Protein AF-A0A929M5P2-F1 (afdb_monomer_lite)

Radius of gyration: 22.03 Å; chains: 1; bounding box: 52×25×44 Å

Structure (mmCIF, N/CA/C/O backbone):
data_AF-A0A929M5P2-F1
#
_entry.id   AF-A0A929M5P2-F1
#
loop_
_atom_site.group_PDB
_atom_site.id
_atom_site.type_symbol
_atom_site.label_atom_id
_atom_site.label_alt_id
_atom_site.label_comp_id
_atom_site.label_asym_id
_atom_site.label_entity_id
_atom_site.label_seq_id
_atom_site.pdbx_PDB_ins_code
_atom_site.Cartn_x
_atom_site.Cartn_y
_atom_site.Cartn_z
_atom_site.occupancy
_atom_site.B_iso_or_equiv
_atom_site.auth_seq_id
_atom_site.auth_comp_id
_atom_site.auth_asym_id
_atom_site.auth_atom_id
_atom_site.pdbx_PDB_model_num
ATOM 1 N N . MET A 1 1 ? -3.667 10.715 17.740 1.00 73.12 1 MET A N 1
ATOM 2 C CA . MET A 1 1 ? -4.540 11.199 16.650 1.00 73.12 1 MET A CA 1
ATOM 3 C C . MET A 1 1 ? -5.977 11.002 17.093 1.00 73.12 1 MET A C 1
ATOM 5 O O . MET A 1 1 ? -6.286 9.920 17.575 1.00 73.12 1 MET A O 1
ATOM 9 N N . THR A 1 2 ? -6.819 12.026 16.980 1.00 85.94 2 THR A N 1
ATOM 10 C CA . THR A 1 2 ? -8.232 11.945 17.373 1.00 85.94 2 THR A CA 1
ATOM 11 C C . THR A 1 2 ? -9.083 12.153 16.132 1.00 85.94 2 THR A C 1
ATOM 13 O O . THR A 1 2 ? -8.959 13.184 15.480 1.00 85.94 2 THR A O 1
ATOM 16 N N . ILE A 1 3 ? -9.933 11.179 15.815 1.00 87.75 3 ILE A N 1
ATOM 17 C CA . ILE A 1 3 ? -10.867 11.234 14.687 1.00 87.75 3 ILE A CA 1
ATOM 18 C C . ILE A 1 3 ? -12.271 11.337 15.274 1.00 87.75 3 ILE A C 1
ATOM 20 O O . ILE A 1 3 ? -12.622 10.580 16.182 1.00 87.75 3 ILE A O 1
ATOM 24 N N . ARG A 1 4 ? -13.060 12.304 14.799 1.00 93.62 4 ARG A N 1
ATOM 25 C CA . ARG A 1 4 ? -14.478 12.388 15.161 1.00 93.62 4 ARG A CA 1
ATOM 26 C C . ARG A 1 4 ? -15.251 11.440 14.262 1.00 93.62 4 ARG A C 1
ATOM 28 O O . ARG A 1 4 ? -15.104 11.507 13.050 1.00 93.62 4 ARG A O 1
ATOM 35 N N . LEU A 1 5 ? -16.056 10.595 14.888 1.00 93.19 5 LEU A N 1
ATOM 36 C CA . LEU A 1 5 ? -16.938 9.646 14.228 1.00 93.19 5 LEU A CA 1
ATOM 37 C C . LEU A 1 5 ? -18.360 9.929 14.691 1.00 93.19 5 LEU A C 1
ATOM 39 O O . LEU A 1 5 ? -18.574 10.260 15.864 1.00 93.19 5 LEU A O 1
ATOM 43 N N . ASN A 1 6 ? -19.320 9.779 13.789 1.00 97.38 6 ASN A N 1
ATOM 44 C CA . ASN A 1 6 ? -20.720 9.734 14.174 1.00 97.38 6 ASN A CA 1
ATOM 45 C C . ASN A 1 6 ? -21.050 8.396 14.871 1.00 97.38 6 ASN A C 1
ATOM 47 O O . ASN A 1 6 ? -20.218 7.486 14.973 1.00 97.38 6 ASN A O 1
ATOM 51 N N . SER A 1 7 ? -22.262 8.295 15.414 1.00 97.06 7 SER A N 1
ATOM 52 C CA . SER A 1 7 ? -22.692 7.121 16.180 1.00 97.06 7 SER A CA 1
ATOM 53 C C . SER A 1 7 ? -22.672 5.830 15.356 1.00 97.06 7 SER A C 1
ATOM 55 O O . SER A 1 7 ? -22.271 4.787 15.878 1.00 97.06 7 SER A O 1
ATOM 57 N N . ASP A 1 8 ? -23.041 5.905 14.078 1.00 97.62 8 ASP A N 1
ATOM 58 C CA . ASP A 1 8 ? -23.161 4.746 13.192 1.00 97.62 8 ASP A CA 1
ATOM 59 C C . ASP A 1 8 ? -21.783 4.237 12.762 1.00 97.62 8 ASP A C 1
ATOM 61 O O . ASP A 1 8 ? -21.490 3.048 12.892 1.00 97.62 8 ASP A O 1
ATOM 65 N N . GLU A 1 9 ? -20.886 5.143 12.363 1.00 96.38 9 GLU A N 1
ATOM 66 C CA . GLU A 1 9 ? -19.481 4.842 12.057 1.00 96.38 9 GLU A CA 1
ATOM 67 C C . GLU A 1 9 ? -18.790 4.175 13.249 1.00 96.38 9 GLU A C 1
ATOM 69 O O . GLU A 1 9 ? -18.117 3.150 13.111 1.00 96.38 9 GLU A O 1
ATOM 74 N N . LYS A 1 10 ? -18.991 4.728 14.451 1.00 94.88 10 LYS A N 1
ATOM 75 C CA . LYS A 1 10 ? -18.419 4.181 15.682 1.00 94.88 10 LYS A CA 1
ATOM 76 C C . LYS A 1 10 ? -18.978 2.793 15.990 1.00 94.88 10 LYS A C 1
ATOM 78 O O . LYS A 1 10 ? -18.225 1.927 16.435 1.00 94.88 10 LYS A O 1
ATOM 83 N N . SER A 1 11 ? -20.276 2.577 15.779 1.00 96.56 11 SER A N 1
ATOM 84 C CA . SER A 1 11 ? -20.912 1.271 15.971 1.00 96.56 11 SER A CA 1
ATOM 85 C C . SER A 1 11 ? -20.321 0.228 15.019 1.00 96.56 11 SER A C 1
ATOM 87 O O . SER A 1 11 ? -19.858 -0.824 15.463 1.00 96.56 11 SER A O 1
ATOM 89 N N . LEU A 1 12 ? -20.232 0.563 13.730 1.00 96.69 12 LEU A N 1
ATOM 90 C CA . LEU A 1 12 ? -19.727 -0.326 12.688 1.00 96.69 12 LEU A CA 1
ATOM 91 C C . LEU A 1 12 ? -18.259 -0.712 12.910 1.00 96.69 12 LEU A C 1
ATOM 93 O O . LEU A 1 12 ? -17.927 -1.898 12.913 1.00 96.69 12 LEU A O 1
ATOM 97 N N . ILE A 1 13 ? -17.390 0.275 13.156 1.00 95.06 13 ILE A N 1
ATOM 98 C CA . ILE A 1 13 ? -15.954 0.047 13.380 1.00 95.06 13 ILE A CA 1
ATOM 99 C C . ILE A 1 13 ? -15.733 -0.856 14.596 1.00 95.06 13 ILE A C 1
ATOM 101 O O . ILE A 1 13 ? -14.926 -1.784 14.544 1.00 95.06 13 ILE A O 1
ATOM 105 N N . ASN A 1 14 ? -16.466 -0.623 15.688 1.00 94.38 14 ASN A N 1
ATOM 106 C CA . ASN A 1 14 ? -16.331 -1.436 16.895 1.00 94.38 14 ASN A CA 1
ATOM 107 C C . ASN A 1 14 ? -16.879 -2.855 16.709 1.00 94.38 14 ASN A C 1
ATOM 109 O O . ASN A 1 14 ? -16.273 -3.804 17.207 1.00 94.38 14 ASN A O 1
ATOM 113 N N . ALA A 1 15 ? -18.000 -3.013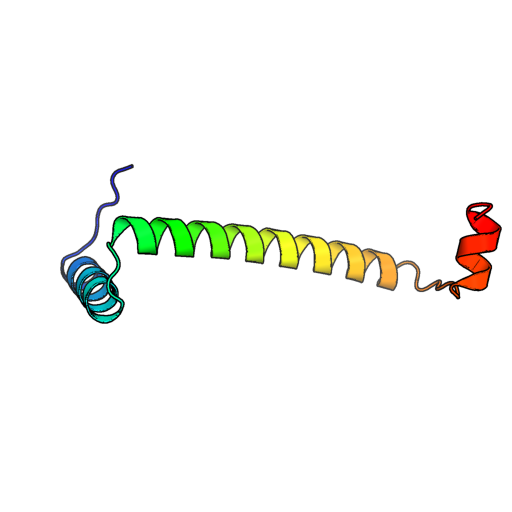 16.000 1.00 96.44 15 ALA A N 1
ATOM 114 C CA . ALA A 1 15 ? -18.565 -4.324 15.698 1.00 96.44 15 ALA A CA 1
ATOM 115 C C . ALA A 1 15 ? -17.596 -5.159 14.852 1.00 96.44 15 ALA A C 1
ATOM 117 O O . ALA A 1 15 ? -17.301 -6.299 15.211 1.00 96.44 15 ALA A O 1
ATOM 118 N N . TYR A 1 16 ? -17.032 -4.565 13.796 1.00 95.94 16 TYR A N 1
ATOM 119 C CA . TYR A 1 16 ? -16.006 -5.205 12.979 1.00 95.94 16 TYR A CA 1
ATOM 120 C C . TYR A 1 16 ? -14.790 -5.581 13.830 1.00 95.94 16 TYR A C 1
ATOM 122 O O . TYR A 1 16 ? -14.399 -6.745 13.885 1.00 95.94 16 TYR A O 1
ATOM 130 N N . ALA A 1 17 ? -14.229 -4.620 14.570 1.00 95.06 17 ALA A N 1
ATOM 131 C CA . ALA A 1 17 ? -13.052 -4.856 15.398 1.00 95.06 17 ALA A CA 1
ATOM 132 C C . ALA A 1 17 ? -13.261 -6.024 16.382 1.00 95.06 17 ALA A C 1
ATOM 134 O O . ALA A 1 17 ? -12.397 -6.891 16.507 1.00 95.06 17 ALA A O 1
ATOM 135 N N . LYS A 1 18 ? -14.449 -6.110 16.997 1.00 95.06 18 LYS A N 1
ATOM 136 C CA . LYS A 1 18 ? -14.827 -7.204 17.899 1.00 95.06 18 LYS A CA 1
ATOM 137 C C . LYS A 1 18 ? -14.892 -8.561 17.195 1.00 95.06 18 LYS A C 1
ATOM 139 O O . LYS A 1 18 ? -14.368 -9.529 17.738 1.00 95.06 18 LYS A O 1
ATOM 144 N N . VAL A 1 19 ? -15.524 -8.643 16.022 1.00 96.62 19 VAL A N 1
ATOM 145 C CA . VAL A 1 19 ? -15.641 -9.895 15.246 1.00 96.62 19 VAL A CA 1
ATOM 146 C C . VAL A 1 19 ? -14.264 -10.448 14.879 1.00 96.62 19 VAL A C 1
ATOM 148 O O . VAL A 1 19 ? -14.049 -11.654 14.953 1.00 96.62 19 VAL A O 1
ATOM 151 N N . PHE A 1 20 ? -13.318 -9.570 14.547 1.00 93.25 20 PHE A N 1
ATOM 152 C CA . PHE A 1 20 ? -11.979 -9.953 14.096 1.00 93.25 20 PHE A CA 1
ATOM 153 C C . PHE A 1 20 ? -10.909 -9.911 15.198 1.00 93.25 20 PHE A C 1
ATOM 155 O O . PHE A 1 20 ? -9.720 -9.991 14.900 1.00 93.25 20 PHE A O 1
ATOM 162 N N . GLY A 1 21 ? -11.306 -9.778 16.469 1.00 95.44 21 GLY A N 1
ATOM 163 C CA . GLY A 1 21 ? -10.374 -9.806 17.602 1.00 95.44 21 GLY A CA 1
ATOM 164 C C . GLY A 1 21 ? -9.312 -8.699 17.569 1.00 95.44 21 GLY A C 1
ATOM 165 O O . GLY A 1 21 ? -8.195 -8.899 18.039 1.00 95.44 21 GLY A O 1
ATOM 166 N N . THR A 1 22 ? -9.639 -7.540 16.998 1.00 95.69 22 THR A N 1
ATOM 167 C CA . THR A 1 22 ? -8.747 -6.380 16.889 1.00 95.69 22 THR A CA 1
ATOM 168 C C . THR A 1 22 ? -9.332 -5.165 17.612 1.00 95.69 22 THR A C 1
ATOM 170 O O . THR A 1 22 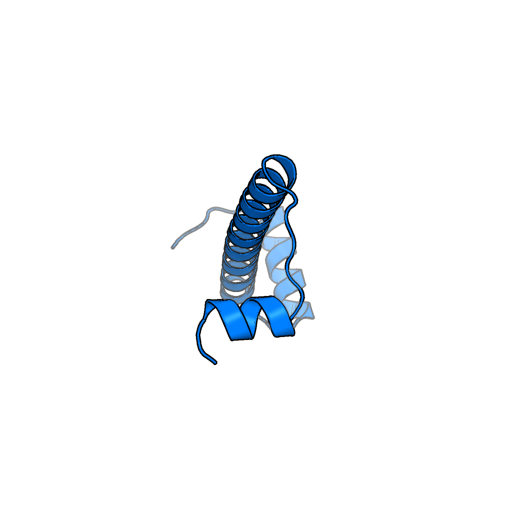? -10.452 -5.191 18.121 1.00 95.69 22 THR A O 1
ATOM 173 N N . THR A 1 23 ? -8.573 -4.076 17.684 1.00 95.19 23 THR A N 1
ATOM 174 C CA . THR A 1 23 ? -9.063 -2.786 18.186 1.00 95.19 23 THR A CA 1
ATOM 175 C C . THR A 1 23 ? -9.382 -1.839 17.035 1.00 95.19 23 THR A C 1
ATOM 177 O O . THR A 1 23 ? -8.782 -1.923 15.963 1.00 95.19 23 THR A O 1
ATOM 180 N N . ALA A 1 24 ? -10.273 -0.872 17.272 1.00 92.62 24 ALA A N 1
ATOM 181 C CA . ALA A 1 24 ? -10.561 0.184 16.302 1.00 92.62 24 ALA A CA 1
ATOM 182 C C . ALA A 1 24 ? -9.276 0.900 15.840 1.00 92.62 24 ALA A C 1
ATOM 184 O O . ALA A 1 24 ? -9.085 1.129 14.654 1.00 92.62 24 ALA A O 1
ATOM 185 N N . SER A 1 25 ? -8.346 1.193 16.754 1.00 92.81 25 SER A N 1
ATOM 186 C CA . SER A 1 25 ? -7.074 1.841 16.410 1.00 92.81 25 SER A CA 1
ATOM 187 C C . SER A 1 25 ? -6.173 0.975 15.528 1.00 92.81 25 SER A C 1
ATOM 189 O O . SER A 1 25 ? -5.543 1.501 14.613 1.00 92.81 25 SER A O 1
ATOM 191 N N . GLN A 1 26 ? -6.104 -0.335 15.776 1.00 95.00 26 GLN A N 1
ATOM 192 C CA . GLN A 1 26 ? -5.341 -1.257 14.929 1.00 95.00 26 GLN A CA 1
ATOM 193 C C . GLN A 1 26 ? -5.961 -1.379 13.538 1.00 95.00 26 GLN A C 1
ATOM 195 O O . GLN A 1 26 ? -5.228 -1.310 12.554 1.00 95.00 26 GLN A O 1
ATOM 200 N N . LEU A 1 27 ? -7.291 -1.487 13.460 1.00 93.94 27 LEU A N 1
ATOM 201 C CA . LEU A 1 27 ? -8.023 -1.500 12.197 1.00 93.94 27 LEU A CA 1
ATOM 202 C C . LEU A 1 27 ? -7.751 -0.229 11.387 1.00 93.94 27 LEU A C 1
ATOM 204 O O . LEU A 1 27 ? -7.327 -0.320 10.240 1.00 93.94 27 LEU A O 1
ATOM 208 N N . MET A 1 28 ? -7.920 0.946 12.002 1.00 92.62 28 MET A N 1
ATOM 209 C CA . MET A 1 28 ? -7.688 2.229 11.332 1.00 92.62 28 MET A CA 1
ATOM 210 C C . MET A 1 28 ? -6.236 2.378 10.876 1.00 92.62 28 MET A C 1
ATOM 212 O O . MET A 1 28 ? -5.993 2.825 9.759 1.00 92.62 28 MET A O 1
ATOM 216 N N . ARG A 1 29 ? -5.264 1.981 11.710 1.00 94.81 29 ARG A N 1
ATOM 217 C CA . ARG A 1 29 ? -3.842 2.014 11.338 1.00 94.81 29 ARG A CA 1
ATOM 218 C C . ARG A 1 29 ? -3.574 1.128 10.127 1.00 94.81 29 ARG A C 1
ATOM 220 O O . ARG A 1 29 ? -2.904 1.575 9.206 1.00 94.81 29 ARG A O 1
ATOM 227 N N . LYS A 1 30 ? -4.079 -0.107 10.145 1.00 95.19 30 LYS A N 1
ATOM 228 C CA . LYS A 1 30 ? -3.879 -1.070 9.063 1.00 95.19 30 LYS A CA 1
ATOM 229 C C . LYS A 1 30 ? -4.493 -0.560 7.758 1.00 95.19 30 LYS A C 1
ATOM 231 O O . LYS A 1 30 ? -3.761 -0.398 6.795 1.00 95.19 30 LYS A O 1
ATOM 236 N N . ALA A 1 31 ? -5.775 -0.199 7.780 1.00 94.50 31 ALA A N 1
ATOM 237 C CA . ALA A 1 31 ? -6.474 0.307 6.600 1.00 94.50 31 ALA A CA 1
ATOM 238 C C . ALA A 1 31 ? -5.811 1.568 6.019 1.00 94.50 31 ALA A C 1
ATOM 240 O O . ALA A 1 31 ? -5.727 1.724 4.808 1.00 94.50 31 ALA A O 1
ATOM 241 N N . THR A 1 32 ? -5.303 2.461 6.878 1.00 95.88 32 THR A N 1
ATOM 242 C CA . THR A 1 32 ? -4.585 3.659 6.414 1.00 95.88 32 THR A CA 1
ATOM 243 C C . THR A 1 32 ? -3.279 3.300 5.706 1.00 95.88 32 THR A C 1
ATOM 245 O O . THR A 1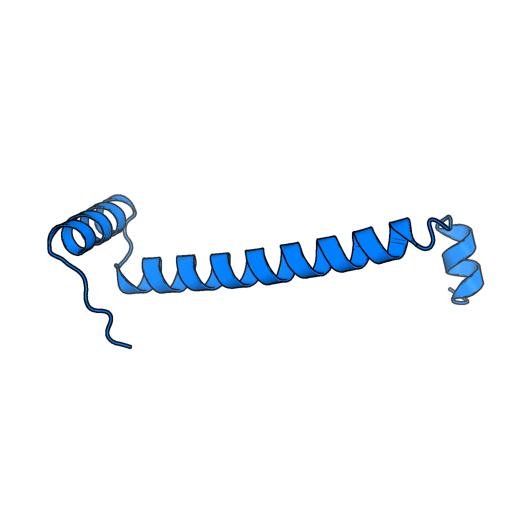 32 ? -2.972 3.907 4.689 1.00 95.88 32 THR A O 1
ATOM 248 N N . LEU A 1 33 ? -2.507 2.344 6.234 1.00 97.94 33 LEU A N 1
ATOM 249 C CA . LEU A 1 33 ? -1.249 1.924 5.610 1.00 97.94 33 LEU A CA 1
ATOM 250 C C . LEU A 1 33 ? -1.493 1.196 4.287 1.00 97.94 33 LEU A C 1
ATOM 252 O O . LEU A 1 33 ? -0.859 1.554 3.305 1.00 97.94 33 LEU A O 1
ATOM 256 N N . GLU A 1 34 ? -2.459 0.276 4.245 1.00 98.31 34 GLU A N 1
ATOM 257 C CA . GLU A 1 34 ? -2.851 -0.428 3.014 1.00 98.31 34 GLU A CA 1
ATOM 258 C C . GLU A 1 34 ? -3.294 0.568 1.933 1.00 98.31 34 GLU A C 1
ATOM 260 O O . GLU A 1 34 ? -2.798 0.530 0.816 1.00 98.31 34 GLU A O 1
ATOM 265 N N . MET A 1 35 ? -4.121 1.560 2.283 1.00 98.00 35 MET A N 1
ATOM 266 C CA . MET A 1 35 ? -4.523 2.610 1.340 1.00 98.00 35 MET A CA 1
ATOM 267 C C . MET A 1 35 ? -3.333 3.444 0.836 1.00 98.00 35 MET A C 1
ATOM 269 O O . MET A 1 35 ? -3.338 3.904 -0.305 1.00 98.00 35 MET A O 1
ATOM 273 N N . ILE A 1 36 ? -2.329 3.710 1.677 1.00 98.19 36 ILE A N 1
ATOM 274 C CA . ILE A 1 36 ? -1.122 4.433 1.252 1.00 98.19 36 ILE A CA 1
ATOM 275 C C . ILE A 1 36 ? -0.307 3.573 0.280 1.00 98.19 36 ILE A C 1
ATOM 277 O O . ILE A 1 36 ? 0.107 4.090 -0.755 1.00 98.19 36 ILE A O 1
ATOM 281 N N . GLU A 1 37 ? -0.103 2.294 0.596 1.00 98.50 37 GLU A N 1
ATOM 282 C CA . GLU A 1 37 ? 0.612 1.334 -0.252 1.00 98.50 37 GLU A CA 1
ATOM 283 C C . GLU A 1 37 ? -0.083 1.172 -1.608 1.00 98.50 37 GLU A C 1
ATOM 285 O O . GLU A 1 37 ? 0.554 1.406 -2.629 1.00 98.50 37 GLU A O 1
ATOM 290 N N . ASP A 1 38 ? -1.401 0.951 -1.630 1.00 98.56 38 ASP A N 1
ATOM 291 C CA . ASP A 1 38 ? -2.190 0.837 -2.864 1.00 98.56 38 ASP A CA 1
ATOM 292 C C . ASP A 1 38 ? -2.021 2.065 -3.775 1.00 98.56 38 ASP A C 1
ATOM 294 O O . ASP A 1 38 ? -1.902 1.947 -4.995 1.00 98.56 38 ASP A O 1
ATOM 298 N N . ASN A 1 39 ? -1.989 3.269 -3.192 1.00 98.56 39 ASN A N 1
ATOM 299 C CA . ASN A 1 39 ? -1.789 4.502 -3.955 1.00 98.56 39 ASN A CA 1
ATOM 300 C C . ASN A 1 39 ? -0.364 4.623 -4.513 1.00 98.56 39 ASN A C 1
ATOM 302 O O . ASN A 1 39 ? -0.181 5.141 -5.618 1.00 98.56 39 ASN A O 1
ATOM 306 N N . ILE A 1 40 ? 0.643 4.187 -3.753 1.00 98.50 40 ILE A N 1
ATOM 307 C CA . ILE A 1 40 ? 2.039 4.175 -4.202 1.00 98.50 40 ILE A CA 1
ATOM 308 C C . ILE A 1 40 ? 2.206 3.158 -5.333 1.00 98.50 40 ILE A C 1
ATOM 310 O O . ILE A 1 40 ? 2.749 3.509 -6.380 1.00 98.50 40 ILE A O 1
ATOM 314 N N . ASP A 1 41 ? 1.683 1.948 -5.154 1.00 98.56 41 ASP A N 1
ATOM 315 C CA .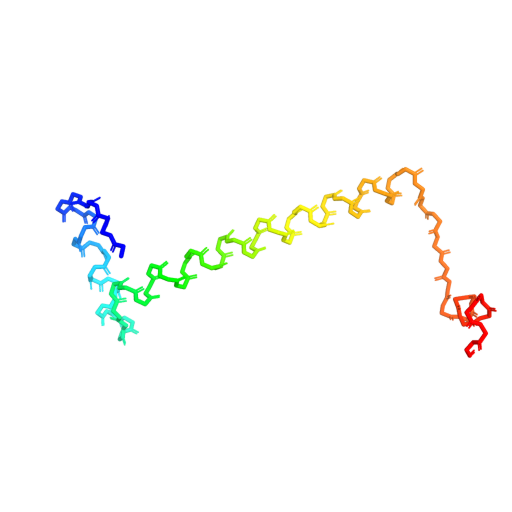 ASP A 1 41 ? 1.755 0.864 -6.130 1.00 98.56 41 ASP A CA 1
ATOM 316 C C . ASP A 1 41 ? 1.028 1.230 -7.424 1.00 98.56 41 ASP A C 1
ATOM 318 O O . ASP A 1 41 ? 1.582 1.071 -8.513 1.00 98.56 41 ASP A O 1
ATOM 322 N N . LEU A 1 42 ? -0.177 1.805 -7.328 1.00 98.50 42 LEU A N 1
ATOM 323 C CA . LEU A 1 42 ? -0.928 2.263 -8.497 1.00 98.50 42 LEU A CA 1
ATOM 324 C C . LEU A 1 42 ? -0.165 3.345 -9.266 1.00 98.50 42 LEU A C 1
ATOM 326 O O . LEU A 1 42 ? -0.112 3.315 -10.496 1.00 98.50 42 LEU A O 1
ATOM 330 N N . LYS A 1 43 ? 0.448 4.294 -8.554 1.00 98.50 43 LYS A N 1
ATOM 331 C CA . LYS A 1 43 ? 1.246 5.346 -9.186 1.00 98.50 43 LYS A CA 1
ATOM 332 C C . LYS A 1 43 ? 2.486 4.773 -9.875 1.00 98.50 43 LYS A C 1
ATOM 334 O O . LYS A 1 43 ? 2.737 5.120 -11.026 1.00 98.50 43 LYS A O 1
ATOM 339 N N . ALA A 1 44 ? 3.223 3.887 -9.206 1.00 98.44 44 ALA A N 1
ATOM 340 C CA . ALA A 1 44 ? 4.394 3.227 -9.779 1.00 98.44 44 ALA A CA 1
ATOM 341 C C . ALA A 1 44 ? 4.024 2.408 -11.027 1.00 98.44 44 ALA A C 1
ATOM 343 O O . ALA A 1 44 ? 4.734 2.446 -12.033 1.00 98.44 44 ALA A O 1
ATOM 344 N N . PHE A 1 45 ? 2.882 1.716 -10.991 1.00 98.19 45 PHE A N 1
ATOM 345 C CA . PHE A 1 45 ? 2.351 0.996 -12.142 1.00 98.19 45 PHE A CA 1
ATOM 346 C C . PHE A 1 45 ? 2.026 1.929 -13.313 1.00 98.19 45 PHE A C 1
ATOM 348 O O . PHE A 1 45 ? 2.460 1.661 -14.431 1.00 98.19 45 PHE A O 1
ATOM 355 N N . GLU A 1 46 ? 1.287 3.019 -13.086 1.00 98.44 46 GLU A N 1
ATOM 356 C CA . GLU A 1 46 ? 0.939 3.957 -14.162 1.00 98.44 46 GLU A CA 1
ATOM 357 C C . GLU A 1 46 ? 2.186 4.626 -14.759 1.00 98.44 46 GLU A C 1
ATOM 359 O O . GLU A 1 46 ? 2.284 4.757 -15.979 1.00 98.44 46 GLU A O 1
ATOM 364 N N . GLU A 1 47 ? 3.180 4.971 -13.936 1.00 98.00 47 GLU A N 1
ATOM 365 C CA . GLU A 1 47 ? 4.471 5.489 -14.407 1.00 98.00 47 GLU A CA 1
ATOM 366 C C . GLU A 1 47 ? 5.208 4.470 -15.290 1.00 98.00 47 GLU A C 1
ATOM 368 O O . GLU A 1 47 ? 5.617 4.805 -16.404 1.00 98.00 47 GLU A O 1
ATOM 373 N N . ALA A 1 48 ? 5.321 3.215 -14.844 1.00 97.25 48 ALA A N 1
ATOM 374 C CA . ALA A 1 48 ? 5.957 2.147 -15.616 1.00 97.25 48 ALA A CA 1
ATOM 375 C C . ALA A 1 48 ? 5.208 1.856 -16.926 1.00 97.25 48 ALA A C 1
ATOM 377 O O . ALA A 1 48 ? 5.821 1.713 -17.985 1.00 97.25 48 ALA A O 1
ATOM 378 N N . LYS A 1 49 ? 3.874 1.821 -16.877 1.00 97.44 49 LYS A N 1
ATOM 379 C CA . LYS A 1 49 ? 3.005 1.606 -18.038 1.00 97.44 49 LYS A CA 1
ATOM 380 C C . LYS A 1 49 ? 3.125 2.741 -19.051 1.00 97.44 49 LYS A C 1
ATOM 382 O O . LYS A 1 49 ? 3.199 2.470 -20.246 1.00 97.44 49 LYS A O 1
ATOM 387 N N . HIS A 1 50 ? 3.161 3.995 -18.603 1.00 97.88 50 HIS A N 1
ATOM 388 C CA . HIS A 1 50 ? 3.391 5.142 -19.483 1.00 97.88 50 HIS A CA 1
ATOM 389 C C . HIS A 1 50 ? 4.793 5.115 -20.096 1.00 97.88 50 HIS A C 1
ATOM 391 O O . HIS A 1 50 ? 4.925 5.363 -21.293 1.00 97.88 50 HIS A O 1
ATOM 397 N N . GLY A 1 51 ? 5.817 4.770 -19.310 1.00 97.19 51 GLY A N 1
ATOM 398 C CA . GLY A 1 51 ? 7.181 4.586 -19.807 1.00 97.19 51 GLY A CA 1
ATOM 399 C C . GLY A 1 51 ? 7.252 3.529 -20.909 1.00 97.19 51 GLY A C 1
ATOM 400 O O . GLY A 1 51 ? 7.765 3.806 -21.988 1.00 97.19 51 GLY A O 1
ATOM 401 N N . PHE A 1 52 ? 6.640 2.364 -20.683 1.00 97.06 52 PHE A N 1
ATOM 402 C CA . PHE A 1 52 ? 6.592 1.283 -21.669 1.00 97.06 52 PHE A CA 1
ATOM 403 C C . PHE A 1 52 ? 5.751 1.625 -22.909 1.00 97.06 52 PHE A C 1
ATOM 405 O O . PHE A 1 52 ? 6.069 1.222 -24.024 1.00 97.06 52 PHE A O 1
ATOM 412 N N . ALA A 1 53 ? 4.662 2.378 -22.744 1.00 96.88 53 ALA A N 1
ATOM 413 C CA . ALA A 1 53 ? 3.867 2.845 -23.877 1.00 96.88 53 ALA A CA 1
ATOM 414 C C . ALA A 1 53 ? 4.637 3.855 -24.749 1.00 96.88 53 ALA A C 1
ATOM 416 O O . ALA A 1 53 ? 4.417 3.901 -25.959 1.00 96.88 53 ALA A O 1
ATOM 417 N N . ALA A 1 54 ? 5.521 4.657 -24.146 1.00 97.75 54 ALA A N 1
ATOM 418 C CA . ALA A 1 54 ? 6.389 5.590 -24.860 1.00 97.75 54 ALA A CA 1
ATOM 419 C C . ALA A 1 54 ? 7.566 4.881 -25.554 1.00 97.75 54 ALA A C 1
ATOM 421 O O . ALA A 1 54 ? 7.914 5.248 -26.676 1.00 97.75 54 ALA A O 1
ATOM 422 N N . ASP A 1 55 ? 8.142 3.860 -24.915 1.00 96.00 55 ASP A N 1
ATOM 423 C CA . ASP A 1 55 ? 9.161 2.976 -25.482 1.00 96.00 55 ASP A CA 1
ATOM 424 C C . ASP A 1 55 ? 8.933 1.535 -25.010 1.00 96.00 55 ASP A C 1
ATOM 426 O O . ASP A 1 55 ? 9.137 1.195 -23.844 1.00 96.00 55 ASP A O 1
ATOM 430 N N . SER A 1 56 ? 8.515 0.683 -25.946 1.00 95.62 56 SER A N 1
ATOM 431 C CA . SER A 1 56 ? 8.171 -0.718 -25.679 1.00 95.62 56 SER A CA 1
ATOM 432 C C . SER A 1 56 ? 9.336 -1.682 -25.910 1.00 95.62 56 SER A C 1
ATOM 434 O O . SER A 1 56 ? 9.127 -2.891 -26.023 1.00 95.62 56 SER A O 1
ATOM 436 N N . THR A 1 57 ? 10.565 -1.168 -25.994 1.00 96.12 57 THR A N 1
ATOM 437 C CA . THR A 1 57 ? 11.764 -1.996 -26.136 1.00 96.12 57 THR A CA 1
ATOM 438 C C . THR A 1 57 ? 11.899 -2.947 -24.947 1.00 96.12 57 THR A C 1
ATOM 440 O O . THR A 1 57 ? 11.876 -2.543 -23.785 1.00 96.12 57 THR A O 1
ATOM 443 N N . THR A 1 58 ? 12.072 -4.233 -25.240 1.00 95.38 58 THR A N 1
ATOM 444 C CA . THR A 1 58 ? 12.307 -5.284 -24.244 1.00 95.38 58 THR A CA 1
ATOM 445 C C . THR A 1 58 ? 13.588 -6.031 -24.564 1.00 95.38 58 THR A C 1
ATOM 447 O O . THR A 1 58 ? 13.881 -6.258 -25.736 1.00 95.38 58 THR A O 1
ATOM 450 N N . TYR A 1 59 ? 14.284 -6.489 -23.530 1.00 95.88 59 TYR A N 1
ATOM 451 C CA . TYR A 1 59 ? 15.495 -7.291 -23.654 1.00 95.88 59 TYR A CA 1
ATOM 452 C C . TYR A 1 59 ? 15.283 -8.665 -23.022 1.00 95.88 59 TYR A C 1
ATOM 454 O O . TYR A 1 59 ? 14.643 -8.800 -21.976 1.00 95.88 59 TYR A O 1
ATOM 462 N N . SER A 1 60 ? 15.834 -9.691 -23.653 1.00 97.56 60 SER A N 1
ATOM 463 C CA . SER A 1 60 ? 15.994 -11.014 -23.067 1.00 97.56 60 SER A CA 1
ATOM 464 C C . SER A 1 60 ? 16.988 -10.981 -21.906 1.00 97.56 60 SER A C 1
ATOM 466 O O . SER A 1 60 ? 17.807 -10.071 -21.770 1.00 97.56 60 SER A O 1
ATOM 468 N N . ILE A 1 61 ? 16.947 -12.009 -21.059 1.00 96.69 61 ILE A N 1
ATOM 469 C CA . ILE A 1 61 ? 17.855 -12.092 -19.911 1.00 96.69 61 ILE A CA 1
ATOM 470 C C . ILE A 1 61 ? 19.333 -12.147 -20.328 1.00 96.69 61 ILE A C 1
ATOM 472 O O . ILE A 1 61 ? 20.177 -11.617 -19.611 1.00 96.69 61 ILE A O 1
ATOM 476 N N . ASP A 1 62 ? 19.644 -12.744 -21.483 1.00 97.69 62 ASP A N 1
ATOM 477 C CA . ASP A 1 62 ? 21.009 -12.823 -22.011 1.00 97.69 62 ASP A CA 1
ATOM 478 C C . ASP A 1 62 ? 21.488 -11.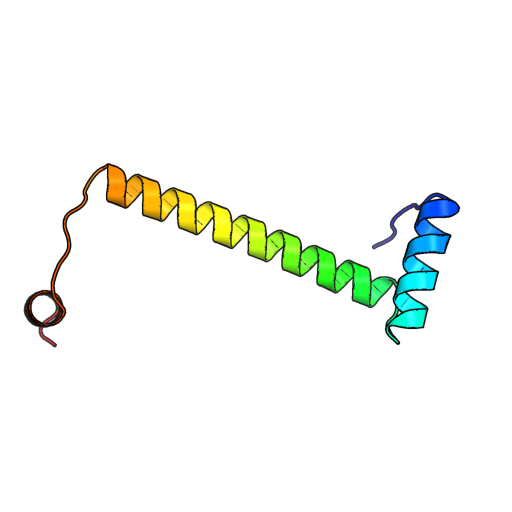455 -22.517 1.00 97.69 62 ASP A C 1
ATOM 480 O O . ASP A 1 62 ? 22.618 -11.061 -22.237 1.00 97.69 62 ASP A O 1
ATOM 484 N N . GLU A 1 63 ? 20.612 -10.692 -23.181 1.00 97.88 63 GLU A N 1
ATOM 485 C CA . GLU A 1 63 ? 20.902 -9.313 -23.594 1.00 97.88 63 GLU A CA 1
ATOM 486 C C . GLU A 1 63 ? 21.145 -8.408 -22.382 1.00 97.88 63 GLU A C 1
ATOM 488 O O . GLU A 1 63 ? 22.129 -7.675 -22.362 1.00 97.88 63 GLU A O 1
ATOM 493 N N . VAL A 1 64 ? 20.311 -8.497 -21.338 1.00 96.88 64 VAL A N 1
ATOM 494 C CA . VAL A 1 64 ? 20.493 -7.701 -20.109 1.00 96.88 64 VAL A CA 1
ATOM 495 C C . VAL A 1 64 ? 21.807 -8.049 -19.410 1.00 96.88 64 VAL A C 1
ATOM 497 O O . VAL A 1 64 ? 22.520 -7.147 -18.979 1.00 96.88 64 VAL A O 1
ATOM 500 N N . LYS A 1 65 ? 22.161 -9.336 -19.312 1.00 97.06 65 LYS A N 1
ATOM 501 C CA . LYS A 1 65 ? 23.446 -9.760 -18.731 1.00 97.06 65 LYS A CA 1
ATOM 502 C C . LYS A 1 65 ? 24.630 -9.209 -19.513 1.00 97.06 65 LYS A C 1
ATOM 504 O O . LYS A 1 65 ? 25.537 -8.648 -18.911 1.00 97.06 65 LYS A O 1
ATOM 509 N N . ALA A 1 66 ? 24.576 -9.293 -20.842 1.00 97.31 66 ALA A N 1
ATOM 510 C CA . ALA A 1 66 ? 25.604 -8.728 -21.706 1.00 97.31 66 ALA A CA 1
ATOM 511 C C . ALA A 1 66 ? 25.709 -7.196 -21.576 1.00 97.31 66 ALA A C 1
ATOM 513 O O . ALA A 1 66 ? 26.809 -6.664 -21.621 1.00 97.31 66 ALA A O 1
ATOM 514 N N . MET A 1 67 ? 24.593 -6.479 -21.389 1.00 96.56 67 MET A N 1
ATOM 515 C CA . MET A 1 67 ? 24.588 -5.021 -21.176 1.00 96.56 67 MET A CA 1
ATOM 516 C C . MET A 1 67 ? 25.147 -4.596 -19.816 1.00 96.56 67 MET A C 1
ATOM 518 O O . MET A 1 67 ? 25.659 -3.485 -19.689 1.00 96.56 67 MET A O 1
ATOM 522 N N . LEU A 1 68 ? 24.987 -5.440 -18.795 1.00 96.81 68 LEU A N 1
ATOM 523 C CA . LEU A 1 68 ? 25.395 -5.159 -17.417 1.00 96.81 68 LEU A CA 1
ATOM 524 C C . LEU A 1 68 ? 26.743 -5.795 -17.038 1.00 96.81 68 LEU A C 1
ATOM 526 O O . LEU A 1 68 ? 27.143 -5.674 -15.881 1.00 96.81 68 LEU A O 1
ATOM 530 N N . ASP A 1 69 ? 27.427 -6.453 -17.981 1.00 94.94 69 ASP A N 1
ATOM 531 C CA . ASP A 1 69 ? 28.661 -7.225 -17.765 1.00 94.94 69 ASP A CA 1
ATOM 532 C C . ASP A 1 69 ? 28.541 -8.263 -16.620 1.00 94.94 69 ASP A C 1
ATOM 534 O O . ASP A 1 69 ? 29.439 -8.404 -15.783 1.00 94.94 69 ASP A O 1
ATOM 538 N N . LEU A 1 70 ? 27.408 -8.983 -16.575 1.00 92.25 70 LEU A N 1
ATOM 539 C CA . LEU A 1 70 ? 27.067 -10.000 -15.561 1.00 92.25 70 LEU A CA 1
ATOM 540 C C . LEU A 1 70 ? 27.163 -11.446 -16.066 1.00 92.25 70 LEU A C 1
ATOM 542 O O . LEU A 1 70 ? 26.848 -11.704 -17.250 1.00 92.25 70 LEU A O 1
#

pLDDT: mean 95.76, std 3.57, range [73.12, 98.56]

Foldseek 3Di:
DDDDDDPVRVVVLCVVCVVVVHDSVVVVVVVVVVVVVVVVVVVVVVVVVVVCVVPVDDDDPVRVCVVVVD

Sequence (70 aa):
MTIRLNSDEKSLINAYAKVFGTTASQLMRKATLEMIEDNIDLKAFEEAKHGFAADSTTYSIDEVKAMLDL

Secondary structure (DSSP, 8-state):
------HHHHHHHHHH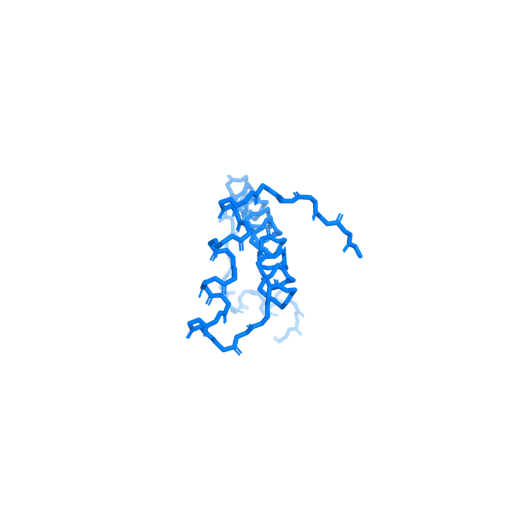HHHTT--HHHHHHHHHHHHHHHHHHHHHHHHHHHHHHH------HHHHHHHHT-